Protein AF-A0A2S7SQ16-F1 (afdb_monomer_lite)

Structure (mmCIF, N/CA/C/O backbone):
data_AF-A0A2S7SQ16-F1
#
_entry.id   AF-A0A2S7SQ16-F1
#
loop_
_atom_site.group_PDB
_atom_site.id
_atom_site.type_symbol
_atom_site.label_atom_id
_atom_site.label_alt_id
_atom_site.label_comp_id
_atom_site.label_asym_id
_atom_site.label_entity_id
_atom_site.label_seq_id
_atom_site.pdbx_PDB_ins_code
_atom_site.Cartn_x
_atom_site.Cartn_y
_atom_site.Cartn_z
_atom_site.occupancy
_atom_site.B_iso_or_equiv
_atom_site.auth_seq_id
_atom_site.auth_comp_id
_atom_site.auth_asym_id
_atom_site.auth_atom_id
_atom_site.pdbx_PDB_model_num
ATOM 1 N N . MET A 1 1 ? -10.880 -23.946 14.381 1.00 36.69 1 MET A N 1
ATOM 2 C CA . MET A 1 1 ? -11.028 -22.862 13.381 1.00 36.69 1 MET A CA 1
ATOM 3 C C . MET A 1 1 ? -10.074 -23.153 12.234 1.00 36.69 1 MET A C 1
ATOM 5 O O . MET A 1 1 ? -8.909 -23.413 12.493 1.00 36.69 1 MET A O 1
ATOM 9 N N . LYS A 1 2 ? -10.568 -23.239 10.993 1.00 38.12 2 LYS A N 1
ATOM 10 C CA . LYS A 1 2 ? -9.734 -23.566 9.827 1.00 38.12 2 LYS A CA 1
ATOM 11 C C . LYS A 1 2 ? -8.832 -22.370 9.519 1.00 38.12 2 LYS A C 1
ATOM 13 O O . LYS A 1 2 ? -9.342 -21.333 9.099 1.00 38.12 2 LYS A O 1
ATOM 18 N N . ASN A 1 3 ? -7.523 -22.526 9.710 1.00 44.22 3 ASN A N 1
ATOM 19 C CA . ASN A 1 3 ? -6.521 -21.600 9.194 1.00 44.22 3 ASN A CA 1
ATOM 20 C C . ASN A 1 3 ? -6.647 -21.592 7.668 1.00 44.22 3 ASN A C 1
ATOM 22 O O . ASN A 1 3 ? -6.142 -22.479 6.982 1.00 44.22 3 ASN A O 1
ATOM 26 N N . LYS A 1 4 ? -7.399 -20.626 7.129 1.00 49.03 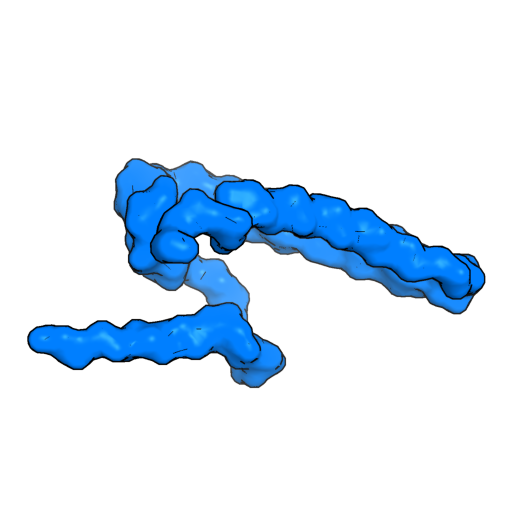4 LYS A N 1
ATOM 27 C CA . LYS A 1 4 ? -7.359 -20.310 5.705 1.00 49.03 4 LYS A CA 1
ATOM 28 C C . LYS A 1 4 ? -5.955 -19.778 5.454 1.00 49.03 4 LYS A C 1
ATOM 30 O O . LYS A 1 4 ? -5.695 -18.609 5.720 1.00 49.03 4 LYS A O 1
ATOM 35 N N . ASN A 1 5 ? -5.062 -20.650 4.993 1.00 50.28 5 ASN A N 1
ATOM 36 C CA . ASN A 1 5 ? -3.816 -20.258 4.350 1.00 50.28 5 ASN A CA 1
ATOM 37 C C . ASN A 1 5 ? -4.206 -19.379 3.163 1.00 50.28 5 ASN A C 1
ATOM 39 O O . ASN A 1 5 ? -4.536 -19.873 2.086 1.00 50.28 5 ASN A O 1
ATOM 43 N N . VAL A 1 6 ? -4.286 -18.071 3.402 1.00 56.47 6 VAL A N 1
ATOM 44 C CA . VAL A 1 6 ? -4.478 -17.083 2.352 1.00 56.47 6 VAL A CA 1
ATOM 45 C C . VAL A 1 6 ? -3.252 -17.237 1.475 1.00 56.47 6 VAL A C 1
ATOM 47 O O . VAL A 1 6 ? -2.133 -17.016 1.929 1.00 56.47 6 VAL A O 1
ATOM 50 N N . ASN A 1 7 ? -3.452 -17.712 0.251 1.00 53.69 7 ASN A N 1
ATOM 51 C CA . ASN A 1 7 ? -2.390 -17.805 -0.728 1.00 53.69 7 ASN A CA 1
ATOM 52 C C . ASN A 1 7 ? -1.958 -16.375 -1.087 1.00 53.69 7 ASN A C 1
ATOM 54 O O . ASN A 1 7 ? -2.488 -15.751 -2.002 1.00 53.69 7 ASN A O 1
ATOM 58 N N . VAL A 1 8 ? -1.019 -15.833 -0.312 1.00 53.72 8 VAL A N 1
ATOM 59 C CA . VAL A 1 8 ? -0.470 -14.484 -0.490 1.00 53.72 8 VAL A CA 1
ATOM 60 C C . VAL A 1 8 ? 0.445 -14.406 -1.724 1.00 53.72 8 VAL A C 1
ATOM 62 O O . VAL A 1 8 ? 0.872 -13.317 -2.088 1.00 53.72 8 VAL A O 1
ATOM 65 N N . ASN A 1 9 ? 0.676 -15.515 -2.430 1.00 50.50 9 ASN A N 1
ATOM 66 C CA . ASN A 1 9 ? 1.475 -15.586 -3.655 1.00 50.50 9 ASN A CA 1
ATOM 67 C C . ASN A 1 9 ? 0.633 -15.955 -4.887 1.00 50.50 9 ASN A C 1
ATOM 69 O O . ASN A 1 9 ? 1.116 -16.629 -5.794 1.00 50.50 9 ASN A O 1
ATOM 73 N N . SER A 1 10 ? -0.631 -15.530 -4.946 1.00 55.56 10 SER A N 1
ATOM 74 C CA . SER A 1 10 ? -1.365 -15.589 -6.211 1.00 55.56 10 SER A CA 1
ATOM 75 C C . SER A 1 10 ? -0.864 -14.479 -7.138 1.00 55.56 10 SER A C 1
ATOM 77 O O . SER A 1 10 ? -1.006 -13.294 -6.835 1.00 55.56 10 SER A O 1
ATOM 79 N N . TYR A 1 11 ? -0.286 -14.872 -8.273 1.00 63.09 11 TYR A N 1
ATOM 80 C CA . TYR A 1 11 ? -0.055 -13.977 -9.410 1.00 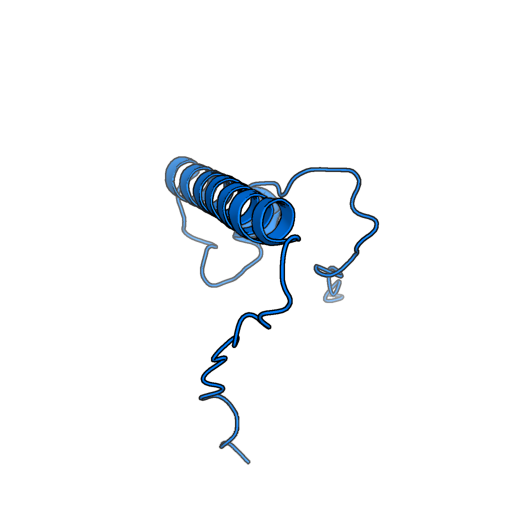63.09 11 TYR A CA 1
ATOM 81 C C . TYR A 1 11 ? -1.372 -13.540 -10.083 1.00 63.09 11 TYR A C 1
ATOM 83 O O . TYR A 1 11 ? -1.351 -12.667 -10.943 1.00 63.09 11 TYR A O 1
ATOM 91 N N . ASP A 1 12 ? -2.507 -14.104 -9.657 1.00 6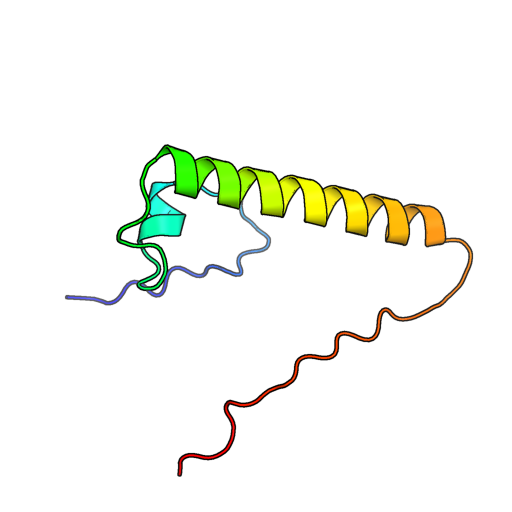9.75 12 ASP A N 1
ATOM 92 C CA . ASP A 1 12 ? -3.849 -13.884 -10.211 1.00 69.75 12 ASP A CA 1
ATOM 93 C C . ASP A 1 12 ? -4.650 -12.830 -9.435 1.00 69.75 12 ASP A C 1
ATOM 95 O O . ASP A 1 12 ? -5.861 -12.697 -9.619 1.00 69.75 12 ASP A O 1
ATOM 99 N N . ARG A 1 13 ? -4.008 -12.084 -8.528 1.00 70.81 13 ARG A N 1
ATOM 100 C CA . ARG A 1 13 ? -4.688 -10.997 -7.817 1.00 70.81 13 ARG A CA 1
ATOM 101 C C . ARG A 1 13 ? -5.175 -9.942 -8.804 1.00 70.81 13 ARG A C 1
ATOM 103 O O . ARG A 1 13 ? -4.407 -9.438 -9.619 1.00 70.81 13 ARG A O 1
ATOM 110 N N . THR A 1 14 ? -6.437 -9.556 -8.655 1.00 81.75 14 THR A N 1
ATOM 111 C CA . THR A 1 14 ? -7.079 -8.496 -9.446 1.00 81.75 14 THR A CA 1
ATOM 112 C C . THR A 1 14 ? -7.209 -7.180 -8.680 1.00 81.75 14 THR A C 1
ATOM 114 O O . THR A 1 14 ? -7.712 -6.204 -9.228 1.00 81.75 14 THR A O 1
ATOM 117 N N . HIS A 1 15 ? -6.795 -7.147 -7.410 1.00 81.75 15 HIS A N 1
ATOM 118 C CA . HIS A 1 15 ? -6.882 -5.981 -6.533 1.00 81.75 15 HIS A CA 1
ATOM 119 C C . HIS A 1 15 ? -5.543 -5.677 -5.854 1.00 81.75 15 HIS A C 1
ATOM 121 O O . HIS A 1 15 ? -4.693 -6.555 -5.676 1.00 81.75 15 HIS A O 1
ATOM 127 N N . ASP A 1 16 ? -5.372 -4.411 -5.475 1.00 82.88 16 ASP A N 1
ATOM 128 C CA . ASP A 1 16 ? -4.244 -3.955 -4.662 1.00 82.88 16 ASP A CA 1
ATOM 129 C C . ASP A 1 16 ? -4.311 -4.530 -3.239 1.00 82.88 16 ASP A C 1
ATOM 131 O O . ASP A 1 16 ? -5.382 -4.853 -2.732 1.00 82.88 16 ASP A O 1
ATOM 135 N N . ILE A 1 17 ? -3.156 -4.608 -2.569 1.00 87.25 17 ILE A N 1
ATOM 136 C CA . ILE A 1 17 ? -3.078 -4.998 -1.154 1.00 87.25 17 ILE A CA 1
ATOM 137 C C . ILE A 1 17 ? -3.914 -4.033 -0.304 1.00 87.25 17 ILE A C 1
ATOM 139 O O . ILE A 1 17 ? -3.733 -2.817 -0.384 1.00 87.25 17 ILE A O 1
ATOM 143 N N . THR A 1 18 ? -4.779 -4.593 0.539 1.00 90.62 18 THR A N 1
ATOM 144 C CA . THR A 1 18 ? -5.653 -3.847 1.456 1.00 90.62 18 THR A CA 1
ATOM 145 C C . THR A 1 18 ? -5.067 -3.743 2.871 1.00 90.62 18 THR A C 1
ATOM 147 O O . THR A 1 18 ? -4.305 -4.625 3.291 1.00 90.62 18 THR A O 1
ATOM 150 N N . PRO A 1 19 ? -5.431 -2.710 3.655 1.00 91.75 19 PRO A N 1
ATOM 151 C CA . PRO A 1 19 ? -4.994 -2.586 5.044 1.00 91.75 19 PRO A CA 1
ATOM 152 C C . PRO A 1 19 ? -5.353 -3.791 5.924 1.00 91.75 19 PRO A C 1
ATOM 154 O O . PRO A 1 19 ? -4.565 -4.216 6.774 1.00 91.75 19 PRO A O 1
ATOM 157 N N . GLU A 1 20 ? -6.518 -4.395 5.695 1.00 91.00 20 GLU A N 1
ATOM 158 C CA . GLU A 1 20 ? -6.987 -5.574 6.421 1.00 91.00 20 GLU A CA 1
ATOM 159 C C . GLU A 1 20 ? -6.105 -6.790 6.139 1.00 91.00 20 GLU A C 1
ATOM 161 O O . GLU A 1 20 ? -5.808 -7.566 7.047 1.00 91.00 20 GLU A O 1
ATOM 166 N N . GLU A 1 21 ? -5.663 -6.965 4.891 1.00 90.44 21 GLU A N 1
ATOM 167 C CA . GLU A 1 21 ? -4.727 -8.028 4.520 1.00 90.44 21 GLU A CA 1
ATOM 168 C C . GLU A 1 21 ? -3.359 -7.830 5.177 1.00 90.44 21 GLU A C 1
ATOM 170 O O . GLU A 1 21 ? -2.761 -8.809 5.625 1.00 90.44 21 GLU A O 1
ATOM 175 N N . VAL A 1 22 ? -2.887 -6.586 5.298 1.00 91.38 22 VAL A N 1
ATOM 176 C CA . VAL A 1 22 ? -1.632 -6.267 5.997 1.00 91.38 22 VAL A CA 1
ATOM 177 C C . VAL A 1 22 ? -1.734 -6.595 7.486 1.00 91.38 22 VAL A C 1
ATOM 179 O O . VAL A 1 22 ? -0.843 -7.234 8.043 1.00 91.38 22 VAL A O 1
ATOM 182 N N . ARG A 1 23 ? -2.843 -6.241 8.140 1.00 90.81 23 ARG A N 1
ATOM 183 C CA . ARG A 1 23 ? -3.041 -6.482 9.581 1.00 90.81 23 ARG A CA 1
ATOM 184 C C . ARG A 1 23 ? -3.231 -7.945 9.965 1.00 90.81 23 ARG A C 1
ATOM 186 O O . ARG A 1 23 ? -3.121 -8.284 11.142 1.00 90.81 23 ARG A O 1
ATOM 193 N N . ARG A 1 24 ? -3.491 -8.832 8.999 1.00 91.19 24 ARG A N 1
ATOM 194 C CA . ARG A 1 24 ? -3.493 -10.286 9.240 1.00 91.19 24 ARG A CA 1
ATOM 195 C C . ARG A 1 24 ? -2.104 -10.823 9.571 1.00 91.19 24 ARG A C 1
ATOM 197 O O . ARG A 1 24 ? -2.006 -11.888 10.174 1.00 91.19 24 ARG A O 1
ATOM 204 N N .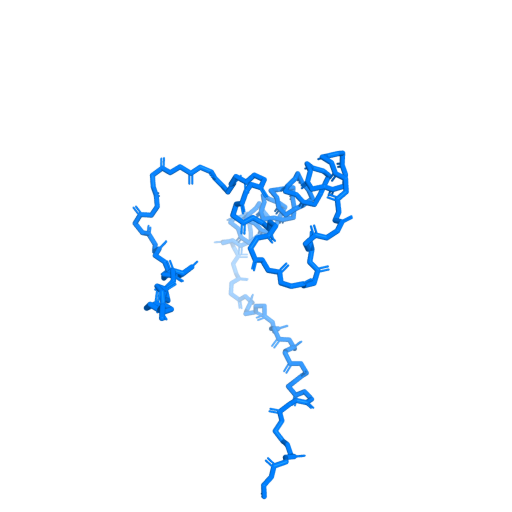 PHE A 1 25 ? -1.046 -10.108 9.195 1.00 88.44 25 PHE A N 1
ATOM 205 C CA . PHE A 1 25 ? 0.308 -10.452 9.597 1.00 88.44 25 PHE A CA 1
ATOM 206 C C . PHE A 1 25 ? 0.559 -9.986 11.026 1.00 88.44 25 PHE A C 1
ATOM 208 O O . PHE A 1 25 ? 0.424 -8.806 11.343 1.00 88.44 25 PHE A O 1
ATOM 215 N N . GLU A 1 26 ? 0.995 -10.910 11.877 1.00 91.88 26 GLU A N 1
ATOM 216 C CA . GLU A 1 26 ? 1.215 -10.654 13.303 1.00 91.88 26 GLU A CA 1
ATOM 217 C C . GLU A 1 26 ? 2.163 -9.473 13.557 1.00 91.88 26 GLU A C 1
ATOM 219 O O . GLU A 1 26 ? 1.912 -8.648 14.432 1.00 91.88 26 GLU A O 1
ATOM 224 N N . ARG A 1 27 ? 3.176 -9.308 12.696 1.00 93.38 27 ARG A N 1
ATOM 225 C CA . ARG A 1 27 ? 4.125 -8.186 12.733 1.00 93.38 27 ARG A CA 1
ATOM 226 C C . ARG A 1 27 ? 3.474 -6.805 12.571 1.00 93.38 27 ARG A C 1
ATOM 228 O O . ARG A 1 27 ? 4.013 -5.831 13.085 1.00 93.38 27 ARG A O 1
ATOM 235 N N . PHE A 1 28 ? 2.353 -6.712 11.856 1.00 94.06 28 PHE A N 1
ATOM 236 C CA . PHE A 1 28 ? 1.684 -5.448 11.516 1.00 94.06 28 PHE A CA 1
ATOM 237 C C . PHE A 1 28 ? 0.299 -5.315 12.157 1.00 94.06 28 PHE A C 1
ATOM 239 O O . PHE A 1 28 ? -0.409 -4.343 11.903 1.00 94.06 28 PHE A O 1
ATOM 246 N N . LYS A 1 29 ? -0.099 -6.268 13.007 1.00 94.44 29 LYS A N 1
ATOM 247 C CA . LYS A 1 29 ? -1.435 -6.318 13.617 1.00 94.44 29 LYS A CA 1
ATOM 248 C C . LYS A 1 29 ? -1.800 -5.038 14.376 1.00 94.44 29 LYS A C 1
ATOM 250 O O . LYS A 1 29 ? -2.957 -4.632 14.360 1.00 94.44 29 LYS A O 1
ATOM 255 N N . ASN A 1 30 ? -0.812 -4.406 15.009 1.00 96.06 30 ASN A N 1
ATOM 256 C CA . ASN A 1 30 ? -0.997 -3.222 15.851 1.00 96.06 30 ASN A CA 1
ATOM 257 C C . ASN A 1 30 ? -0.673 -1.903 15.130 1.00 96.06 30 ASN A C 1
ATOM 259 O O . ASN A 1 30 ? -0.603 -0.865 15.781 1.00 96.06 30 ASN A O 1
ATOM 263 N N . TYR A 1 31 ? -0.424 -1.928 13.817 1.00 97.31 31 TYR A N 1
ATOM 264 C CA . TYR A 1 31 ? -0.148 -0.702 13.072 1.00 97.31 31 TYR A CA 1
ATOM 265 C C . TYR A 1 31 ? -1.415 0.145 12.930 1.00 97.31 31 TYR A C 1
ATOM 267 O O . TYR A 1 31 ? -2.499 -0.373 12.626 1.00 97.31 31 TYR A O 1
ATOM 275 N N . THR A 1 32 ? -1.263 1.458 13.099 1.00 97.19 32 THR A N 1
ATOM 276 C CA . THR A 1 32 ? -2.323 2.433 12.811 1.00 97.19 32 THR A CA 1
ATOM 277 C C . THR A 1 32 ? -2.677 2.419 11.323 1.00 97.19 32 THR A C 1
ATOM 279 O O . THR A 1 32 ? -1.921 1.898 10.502 1.00 97.19 32 THR A O 1
ATOM 282 N N . ASP A 1 33 ? -3.840 2.964 10.952 1.00 94.75 33 ASP A N 1
ATOM 283 C CA . ASP A 1 33 ? -4.235 3.04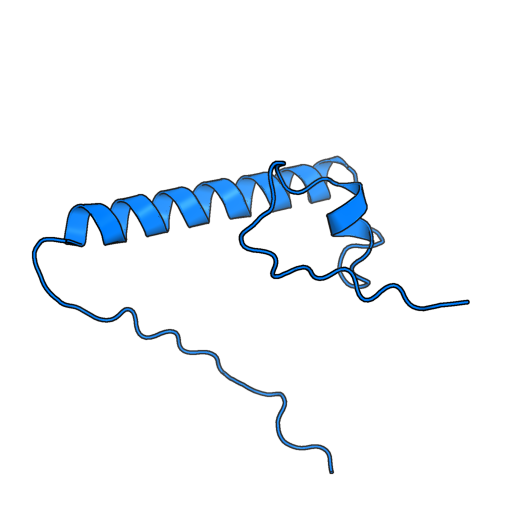2 9.535 1.00 94.75 33 ASP A CA 1
ATOM 284 C C . ASP A 1 33 ? -3.185 3.803 8.717 1.00 94.75 33 ASP A C 1
ATOM 286 O O . ASP A 1 33 ? -2.820 3.386 7.622 1.00 94.75 33 ASP A O 1
ATOM 290 N N . GLU A 1 34 ? -2.637 4.873 9.292 1.00 97.00 34 GLU A N 1
ATOM 291 C CA . GLU A 1 34 ? -1.585 5.680 8.682 1.00 97.00 34 GLU A CA 1
ATOM 292 C C . GLU A 1 34 ? -0.303 4.872 8.437 1.00 97.00 34 GLU A C 1
ATOM 294 O O . GLU A 1 34 ? 0.197 4.852 7.315 1.00 97.00 34 GLU A O 1
ATOM 299 N N . GLN A 1 35 ? 0.166 4.108 9.431 1.00 97.12 35 GLN A N 1
ATOM 300 C CA . GLN A 1 35 ? 1.344 3.241 9.291 1.00 97.12 35 GLN A CA 1
ATOM 301 C C . GLN A 1 35 ? 1.138 2.136 8.247 1.00 97.12 35 GLN A C 1
ATOM 303 O O . GLN A 1 35 ? 2.062 1.781 7.512 1.00 97.12 35 GLN A O 1
ATOM 308 N N . VAL A 1 36 ? -0.070 1.571 8.172 1.00 96.56 36 VAL A N 1
ATOM 309 C CA . VAL A 1 36 ? -0.402 0.555 7.166 1.00 96.56 36 VAL A CA 1
ATOM 310 C C . VAL A 1 36 ? -0.422 1.162 5.763 1.00 96.56 36 VAL A C 1
ATOM 312 O O . VAL A 1 36 ? 0.150 0.579 4.840 1.00 96.56 36 VAL A O 1
ATOM 315 N N . ASN A 1 37 ? -1.023 2.339 5.600 1.00 94.25 37 ASN A N 1
ATOM 316 C CA . ASN A 1 37 ? -1.059 3.042 4.320 1.00 94.25 37 ASN A CA 1
ATOM 317 C C . ASN A 1 37 ? 0.348 3.444 3.860 1.00 94.25 37 ASN A C 1
ATOM 319 O O . ASN A 1 37 ? 0.706 3.205 2.707 1.00 94.25 37 ASN A O 1
ATOM 323 N N . GLU A 1 38 ? 1.181 3.960 4.766 1.00 96.19 38 GLU A N 1
ATOM 324 C CA . GLU A 1 38 ? 2.571 4.311 4.469 1.00 96.19 38 GLU A CA 1
ATOM 325 C C . GLU A 1 38 ? 3.395 3.086 4.042 1.00 96.19 38 GLU A C 1
ATOM 327 O O . GLU A 1 38 ? 4.179 3.155 3.088 1.00 96.19 38 GLU A O 1
ATOM 332 N N . LEU A 1 39 ? 3.187 1.935 4.691 1.00 94.75 39 LEU A N 1
ATOM 333 C CA . LEU A 1 39 ? 3.831 0.677 4.316 1.00 94.75 39 LEU A CA 1
ATOM 334 C C . LEU A 1 39 ? 3.432 0.239 2.900 1.00 94.75 39 LEU A C 1
ATOM 336 O O . LEU A 1 39 ? 4.304 -0.079 2.086 1.00 94.75 39 LEU A O 1
ATOM 340 N N . ILE A 1 40 ? 2.130 0.234 2.593 1.00 93.38 40 ILE A N 1
ATOM 341 C CA . ILE A 1 40 ? 1.616 -0.135 1.266 1.00 93.38 40 ILE A CA 1
ATOM 342 C C . ILE A 1 40 ? 2.195 0.801 0.199 1.00 93.38 40 ILE A C 1
ATOM 344 O O . ILE A 1 40 ? 2.715 0.335 -0.821 1.00 93.38 40 ILE A O 1
ATOM 348 N N . ASP A 1 41 ? 2.178 2.110 0.446 1.00 93.06 41 ASP A N 1
ATOM 349 C CA . ASP A 1 41 ? 2.720 3.111 -0.472 1.00 93.06 41 ASP A CA 1
ATOM 350 C C . ASP A 1 41 ? 4.223 2.952 -0.688 1.00 93.06 41 ASP A C 1
ATOM 352 O O . ASP A 1 41 ? 4.716 3.069 -1.816 1.00 93.06 41 ASP A O 1
ATOM 356 N N . THR A 1 42 ? 4.962 2.645 0.375 1.00 93.69 42 THR A N 1
ATOM 357 C CA . THR A 1 42 ? 6.399 2.381 0.305 1.00 93.69 42 THR A CA 1
ATOM 358 C C . THR A 1 42 ? 6.674 1.176 -0.588 1.00 93.69 42 THR A C 1
ATOM 360 O O . THR A 1 42 ? 7.478 1.274 -1.517 1.00 93.69 42 THR A O 1
ATOM 363 N N . ILE A 1 43 ? 5.953 0.068 -0.394 1.00 89.94 43 ILE A N 1
ATOM 364 C CA . ILE A 1 43 ? 6.083 -1.131 -1.234 1.00 89.94 43 ILE A CA 1
ATOM 365 C C . ILE A 1 43 ? 5.770 -0.800 -2.700 1.00 89.94 43 ILE A C 1
ATOM 367 O O . ILE A 1 43 ? 6.547 -1.163 -3.586 1.00 89.94 43 ILE A O 1
ATOM 371 N N . LYS A 1 44 ? 4.691 -0.055 -2.982 1.00 88.94 44 LYS A N 1
ATOM 372 C CA . LYS A 1 44 ? 4.339 0.366 -4.352 1.00 88.94 44 LYS A CA 1
ATOM 373 C C . LYS A 1 44 ? 5.447 1.207 -4.994 1.00 88.94 44 LYS A C 1
ATOM 375 O O . LYS A 1 44 ? 5.834 0.948 -6.138 1.00 88.94 44 LYS A O 1
ATOM 380 N N . LYS A 1 45 ? 5.995 2.186 -4.266 1.00 89.44 45 LYS A N 1
ATOM 381 C CA . LYS A 1 45 ? 7.093 3.048 -4.739 1.00 89.44 45 LYS A CA 1
ATOM 382 C C . LYS A 1 45 ? 8.354 2.239 -5.034 1.00 89.44 45 LYS A C 1
ATOM 384 O O . LYS A 1 45 ? 8.924 2.396 -6.115 1.00 89.44 45 LYS A O 1
ATOM 389 N N . TYR A 1 46 ? 8.757 1.342 -4.133 1.00 88.12 46 TYR A N 1
ATOM 390 C CA . TYR A 1 46 ? 9.928 0.485 -4.331 1.00 88.12 46 TYR A CA 1
ATOM 391 C C . TYR A 1 46 ? 9.746 -0.481 -5.500 1.00 88.12 46 TYR A C 1
ATOM 393 O O . TYR A 1 46 ? 10.631 -0.571 -6.349 1.00 88.12 46 TYR A O 1
ATOM 401 N N . THR A 1 47 ? 8.592 -1.141 -5.618 1.00 85.38 47 THR A N 1
ATOM 402 C CA . THR A 1 47 ? 8.298 -2.021 -6.758 1.00 85.38 47 THR A CA 1
ATOM 403 C C . THR A 1 47 ? 8.347 -1.254 -8.073 1.00 85.38 47 THR A C 1
ATOM 405 O O . THR A 1 47 ? 8.974 -1.712 -9.028 1.00 85.38 47 THR A O 1
ATOM 408 N N . ARG A 1 48 ? 7.769 -0.047 -8.128 1.00 84.56 48 ARG A N 1
ATOM 409 C CA . ARG A 1 48 ? 7.838 0.813 -9.318 1.00 84.56 48 ARG A CA 1
ATOM 410 C C . ARG A 1 48 ? 9.268 1.244 -9.626 1.00 84.56 48 ARG A C 1
ATOM 412 O O . ARG A 1 48 ? 9.662 1.245 -10.790 1.00 84.56 48 ARG A O 1
ATOM 419 N N . PHE A 1 49 ? 10.051 1.603 -8.612 1.00 84.81 49 PHE A N 1
ATOM 420 C CA . PHE A 1 49 ? 11.456 1.961 -8.778 1.00 84.81 49 PHE A CA 1
ATOM 421 C C . PHE A 1 49 ? 12.265 0.784 -9.328 1.00 84.81 49 PHE A C 1
ATOM 423 O O . PHE A 1 49 ? 12.924 0.937 -10.354 1.00 84.81 49 PHE A O 1
ATOM 430 N N . ILE A 1 50 ? 12.160 -0.398 -8.716 1.00 81.31 50 ILE A N 1
ATOM 431 C CA . ILE A 1 50 ? 12.838 -1.618 -9.168 1.00 81.31 50 ILE A CA 1
ATOM 432 C C . ILE A 1 50 ? 12.400 -1.962 -10.587 1.00 81.31 50 ILE A C 1
ATOM 434 O O . ILE A 1 50 ? 13.256 -2.176 -11.442 1.00 81.31 50 ILE A O 1
ATOM 438 N N . TYR A 1 51 ? 11.096 -1.951 -10.876 1.00 78.94 51 TYR A N 1
ATOM 439 C CA . TYR A 1 51 ? 10.597 -2.195 -12.223 1.00 78.94 51 TYR A CA 1
ATOM 440 C C . TYR A 1 51 ? 11.176 -1.188 -13.210 1.00 78.94 51 TYR A C 1
ATOM 442 O O . TYR A 1 51 ? 11.668 -1.591 -14.253 1.00 78.94 51 TYR A O 1
ATOM 450 N N . ASN A 1 52 ? 11.201 0.104 -12.891 1.00 77.25 52 ASN A N 1
ATOM 451 C CA . ASN A 1 52 ? 11.780 1.127 -13.760 1.00 77.25 52 ASN A CA 1
ATOM 452 C C . ASN A 1 52 ? 13.284 0.928 -13.967 1.00 77.25 52 ASN A C 1
ATOM 454 O O . ASN A 1 52 ? 13.760 1.041 -15.091 1.00 77.25 52 ASN A O 1
ATOM 458 N N . VAL A 1 53 ? 14.037 0.615 -12.914 1.00 78.00 53 VAL A N 1
ATOM 459 C CA . VAL A 1 53 ? 15.481 0.372 -13.003 1.00 78.00 53 VAL A CA 1
ATOM 460 C C . VAL A 1 53 ? 15.762 -0.885 -13.825 1.00 78.00 53 VAL A C 1
ATOM 462 O O . VAL A 1 53 ? 16.608 -0.850 -14.711 1.00 78.00 53 VAL A O 1
ATOM 465 N N . VAL A 1 54 ? 15.040 -1.980 -13.588 1.00 69.44 54 VAL A N 1
ATOM 466 C CA . VAL A 1 54 ? 15.234 -3.268 -14.271 1.00 69.44 54 VAL A CA 1
ATOM 467 C C . VAL A 1 54 ? 14.714 -3.242 -15.706 1.00 69.44 54 VAL A C 1
ATOM 469 O O . VAL A 1 54 ? 15.412 -3.689 -16.613 1.00 69.44 54 VAL A O 1
ATOM 472 N N . SER A 1 55 ? 13.522 -2.692 -15.944 1.00 64.50 55 SER A N 1
ATOM 473 C CA . SER A 1 55 ? 12.925 -2.591 -17.283 1.00 64.50 55 SER A CA 1
ATOM 474 C C . SER A 1 55 ? 13.708 -1.637 -18.180 1.00 64.50 55 SER A C 1
ATOM 476 O O . SER A 1 55 ? 13.938 -1.964 -19.341 1.00 64.50 55 SER A O 1
ATOM 478 N N . LYS A 1 56 ? 14.226 -0.518 -17.650 1.00 59.31 56 LYS A N 1
ATOM 479 C CA . LYS A 1 56 ? 15.127 0.373 -18.403 1.00 59.31 56 LYS A CA 1
ATOM 480 C C . LYS A 1 56 ? 16.535 -0.214 -18.567 1.00 59.31 56 LYS A C 1
ATOM 482 O O . LYS A 1 56 ? 17.204 0.097 -19.549 1.00 59.31 56 LYS A O 1
ATOM 487 N N . ARG A 1 57 ? 16.972 -1.115 -17.673 1.00 52.56 57 ARG A N 1
ATOM 488 C CA . ARG A 1 57 ? 18.196 -1.932 -17.819 1.00 52.56 57 ARG A CA 1
ATOM 489 C C . ARG A 1 57 ? 18.010 -3.202 -18.660 1.00 52.56 57 ARG A C 1
ATOM 491 O O . ARG A 1 57 ? 18.957 -3.969 -18.796 1.00 52.56 57 ARG A O 1
ATOM 498 N N . LYS A 1 58 ? 16.877 -3.400 -19.353 1.00 50.44 58 LYS A N 1
ATOM 499 C CA . LYS A 1 58 ? 16.803 -4.358 -20.481 1.00 50.44 58 LYS A CA 1
ATOM 500 C C . LYS A 1 58 ? 17.636 -3.930 -21.708 1.00 50.44 58 LYS A C 1
ATOM 502 O O . LYS A 1 58 ? 17.495 -4.503 -22.780 1.00 50.44 58 LYS A O 1
ATOM 507 N N . LYS A 1 59 ? 18.588 -3.005 -21.538 1.00 51.44 59 LYS A N 1
ATOM 508 C CA . LYS A 1 59 ? 19.911 -3.108 -22.164 1.00 51.44 59 LYS A CA 1
ATOM 509 C C . LYS A 1 59 ? 20.892 -3.709 -21.138 1.00 51.44 59 LYS A C 1
ATOM 511 O O . LYS A 1 59 ? 21.360 -2.997 -20.258 1.00 51.44 59 LY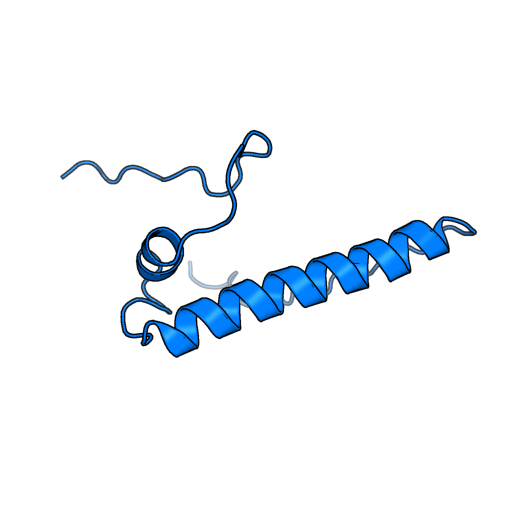S A O 1
ATOM 516 N N . PHE A 1 60 ? 21.206 -4.998 -21.304 1.00 45.59 60 PHE A N 1
ATOM 517 C CA . PHE A 1 60 ? 22.256 -5.779 -20.619 1.00 45.59 60 PHE A CA 1
ATOM 518 C C . PHE A 1 60 ? 21.982 -6.316 -19.195 1.00 45.59 60 PHE A C 1
ATOM 520 O O . PHE A 1 60 ? 22.389 -5.756 -18.183 1.00 45.59 60 PHE A O 1
ATOM 527 N N . GLY A 1 61 ? 21.424 -7.531 -19.136 1.00 51.53 61 GLY A N 1
ATOM 528 C CA . GLY A 1 61 ? 22.185 -8.711 -18.689 1.00 51.53 61 GLY A CA 1
ATOM 529 C C . GLY A 1 61 ? 22.913 -8.701 -17.337 1.00 51.53 61 GLY A C 1
ATOM 530 O O . GLY A 1 61 ? 23.931 -9.376 -17.224 1.00 51.53 61 GLY A O 1
ATOM 531 N N . LYS A 1 62 ? 22.443 -7.998 -16.302 1.00 51.53 62 LYS A N 1
ATOM 532 C CA . LYS A 1 62 ? 22.977 -8.169 -14.938 1.00 51.53 62 LYS A CA 1
ATOM 533 C C . LYS A 1 62 ? 21.879 -8.622 -13.979 1.00 51.53 62 LYS A C 1
ATOM 535 O O . LYS A 1 62 ? 20.997 -7.846 -13.620 1.00 51.53 62 LYS A O 1
ATOM 540 N N . LYS A 1 63 ? 21.949 -9.905 -13.594 1.00 53.31 63 LYS A N 1
ATOM 541 C CA . LYS A 1 63 ? 21.186 -10.514 -12.493 1.00 53.31 63 LYS A CA 1
ATOM 542 C C . LYS A 1 63 ? 21.282 -9.604 -11.266 1.00 53.31 63 LYS A C 1
ATOM 544 O O . LYS A 1 63 ? 22.385 -9.287 -10.826 1.00 53.31 63 LYS A O 1
ATOM 549 N N . ILE A 1 64 ? 20.140 -9.204 -10.712 1.00 54.38 64 ILE A N 1
ATOM 550 C CA . ILE A 1 64 ? 20.096 -8.636 -9.363 1.00 54.38 64 ILE A CA 1
ATOM 551 C C . ILE A 1 64 ? 20.428 -9.785 -8.410 1.00 54.38 64 ILE A C 1
ATOM 553 O O . ILE A 1 64 ? 19.690 -10.767 -8.352 1.00 54.38 64 ILE A O 1
ATOM 557 N N . ALA A 1 65 ? 21.552 -9.688 -7.703 1.00 55.88 65 ALA A N 1
ATOM 558 C CA . ALA A 1 65 ? 21.869 -10.600 -6.615 1.00 55.88 65 ALA A CA 1
ATOM 559 C C . ALA A 1 65 ? 20.966 -10.251 -5.426 1.00 55.88 65 ALA A C 1
ATOM 561 O O . ALA A 1 65 ? 21.220 -9.289 -4.704 1.00 55.88 65 ALA A O 1
ATOM 562 N N . LEU A 1 66 ? 19.880 -11.004 -5.260 1.00 51.84 66 LEU A N 1
ATOM 563 C CA . LEU A 1 66 ? 19.112 -10.998 -4.022 1.00 51.84 66 LEU A CA 1
ATOM 564 C C . LEU A 1 66 ? 19.956 -11.720 -2.963 1.00 51.84 66 LEU A C 1
ATOM 566 O O . LEU A 1 66 ? 20.023 -12.946 -2.966 1.00 51.84 66 LEU A O 1
ATOM 570 N N . HIS A 1 67 ? 20.625 -10.968 -2.088 1.00 50.03 67 HIS A N 1
ATOM 571 C CA . HIS A 1 67 ? 21.162 -11.522 -0.845 1.00 50.03 67 HIS A CA 1
ATOM 572 C C . HIS A 1 67 ? 19.990 -11.690 0.118 1.00 50.03 67 HIS A C 1
ATOM 574 O O . HIS A 1 67 ? 19.618 -10.774 0.846 1.00 50.03 67 HIS A O 1
ATOM 580 N N . ILE A 1 68 ? 19.342 -12.851 0.043 1.00 52.66 68 ILE A N 1
ATOM 581 C CA . ILE A 1 68 ? 18.458 -13.307 1.109 1.00 52.66 68 ILE A CA 1
ATOM 582 C C . ILE A 1 68 ? 19.386 -13.951 2.132 1.00 52.66 68 ILE A C 1
ATOM 584 O O . ILE A 1 68 ? 19.739 -15.122 1.996 1.00 52.66 68 ILE A O 1
ATOM 588 N N . ASP A 1 69 ? 19.813 -13.176 3.128 1.00 50.16 69 ASP A N 1
ATOM 589 C CA . ASP A 1 69 ? 20.465 -13.730 4.310 1.00 50.16 69 ASP A CA 1
ATOM 590 C C . ASP A 1 69 ? 19.423 -14.561 5.059 1.00 50.16 69 ASP A C 1
ATOM 592 O O . ASP A 1 69 ? 18.644 -14.074 5.879 1.00 50.16 69 ASP A O 1
ATOM 596 N N . ASN A 1 70 ? 19.355 -15.841 4.702 1.00 48.38 70 ASN A N 1
ATOM 597 C CA . ASN A 1 70 ? 18.479 -16.810 5.326 1.00 48.38 70 ASN A CA 1
ATOM 598 C C . ASN A 1 70 ? 19.046 -17.169 6.709 1.00 48.38 70 ASN A C 1
ATOM 600 O O . ASN A 1 70 ? 19.665 -18.213 6.891 1.00 48.38 70 ASN A O 1
ATOM 604 N N . GLN A 1 71 ? 18.859 -16.292 7.697 1.00 51.81 71 GLN A N 1
ATOM 605 C CA . GLN A 1 71 ? 19.202 -16.578 9.097 1.00 51.81 71 GLN A CA 1
ATOM 606 C C . GLN A 1 71 ? 18.174 -17.492 9.799 1.00 51.81 71 GLN A C 1
ATOM 608 O O . GLN A 1 71 ? 18.241 -17.680 11.009 1.00 51.81 71 GLN A O 1
ATOM 613 N N . GLN A 1 72 ? 17.250 -18.121 9.065 1.00 52.22 72 GLN A N 1
ATOM 614 C CA . GLN A 1 72 ? 16.318 -19.123 9.598 1.00 52.22 72 GLN A CA 1
ATOM 615 C C . GLN A 1 72 ? 16.482 -20.489 8.925 1.00 52.22 72 GLN A C 1
ATOM 617 O O . GLN A 1 72 ? 15.535 -21.096 8.442 1.00 52.22 72 GLN A O 1
ATOM 622 N N . THR A 1 73 ? 17.698 -21.029 8.960 1.00 50.72 73 THR A N 1
ATOM 623 C CA . THR A 1 73 ? 17.899 -22.485 8.956 1.00 50.72 73 THR A CA 1
ATOM 624 C C . THR A 1 73 ? 18.981 -22.832 9.968 1.00 50.72 73 THR A C 1
ATOM 626 O O . THR A 1 73 ? 20.148 -22.921 9.602 1.00 50.72 73 THR A O 1
ATOM 629 N N . LYS A 1 74 ? 18.600 -22.956 11.245 1.00 48.44 74 LYS A N 1
ATOM 630 C CA . LYS A 1 74 ? 19.276 -23.759 12.284 1.00 48.44 74 LYS A CA 1
ATOM 631 C C . LYS A 1 74 ? 18.407 -23.767 13.546 1.00 48.44 74 LYS A C 1
ATOM 633 O O . LYS A 1 74 ? 18.632 -23.028 14.496 1.00 48.44 74 LYS A O 1
ATOM 638 N N . SER A 1 75 ? 17.359 -24.578 13.514 1.00 44.75 75 SER A N 1
ATOM 639 C CA . SER A 1 75 ? 16.670 -25.093 14.701 1.00 44.75 75 SER A CA 1
ATOM 640 C C . SER A 1 75 ? 15.970 -26.386 14.295 1.00 44.75 75 SER A C 1
ATOM 642 O O . SER A 1 75 ? 14.813 -26.357 13.886 1.00 44.75 75 SER A O 1
ATOM 644 N N . ALA A 1 76 ? 16.738 -27.474 14.303 1.00 39.12 76 ALA A N 1
ATOM 645 C CA . ALA A 1 76 ? 16.342 -28.857 14.574 1.00 39.12 76 ALA A CA 1
ATOM 646 C C . ALA A 1 76 ? 17.613 -29.712 14.514 1.00 39.12 76 ALA A C 1
ATOM 648 O O . ALA A 1 76 ? 18.298 -29.648 13.466 1.00 39.12 76 ALA A O 1
#

Radius of gyration: 16.57 Å; chains: 1; bounding box: 34×34×38 Å

Sequence (76 aa):
MKNKNVNVNSYDRTHDITPEEVRRFERFKNYTDEQVNELIDTIKKYTRFIYNVVSKRKKFGKKIALHIDNQQTKSA

pLDDT: mean 72.28, std 19.88, range [36.69, 97.31]

Secondary structure (DSSP, 8-state):
-------TT-TT--SPPPHHHHHTSGGGTT--HHHHHHHHHHHHHHHHHHHHHHHHT-SS----------------

Organism: NCBI:txid2077091

Foldseek 3Di:
DDPPPPPPPPPPDPDQDDLVNQLVDPVCVPPDPVRSVVVSVVVVVVVVVCCCVVVVVVVDDDDDPPPPVCPPPDDD